Protein AF-A0AAV8YW00-F1 (afdb_monomer)

Organism: NCBI:txid1586634

Mean predicted aligned error: 6.06 Å

Structure (mmCIF, N/CA/C/O backbone):
data_AF-A0AAV8YW00-F1
#
_entry.id   AF-A0AAV8YW00-F1
#
loop_
_atom_site.group_PDB
_atom_site.id
_atom_site.type_symbol
_atom_site.label_atom_id
_atom_site.label_alt_id
_atom_site.label_comp_id
_atom_site.label_asym_id
_atom_site.label_entity_id
_atom_site.label_seq_id
_atom_site.pdbx_PDB_ins_code
_atom_site.Cartn_x
_atom_site.Cartn_y
_atom_site.Cartn_z
_atom_site.occupancy
_atom_site.B_iso_or_equiv
_atom_site.auth_seq_id
_atom_site.auth_comp_id
_atom_site.auth_asym_id
_atom_site.auth_atom_id
_atom_site.pdbx_PDB_model_num
ATOM 1 N N . MET A 1 1 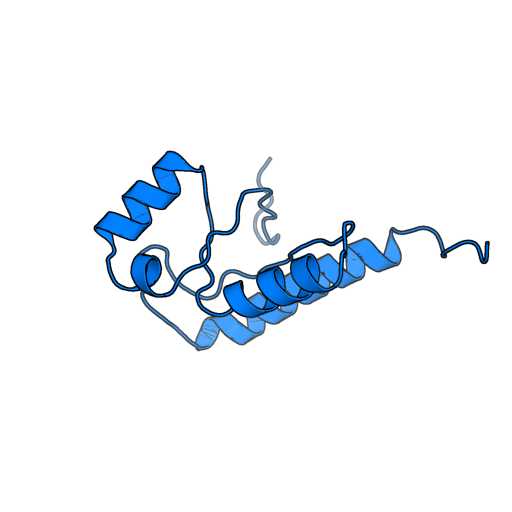? -14.873 -11.805 -12.499 1.00 43.25 1 MET A N 1
ATOM 2 C CA . MET A 1 1 ? -14.620 -11.419 -13.904 1.00 43.25 1 MET A CA 1
ATOM 3 C C . MET A 1 1 ? -13.828 -10.124 -13.902 1.00 43.25 1 MET A C 1
ATOM 5 O O . MET A 1 1 ? -14.043 -9.314 -13.011 1.00 43.25 1 MET A O 1
ATOM 9 N N . LEU A 1 2 ? -12.873 -9.963 -14.817 1.00 52.16 2 LEU A N 1
ATOM 10 C CA . LEU A 1 2 ? -12.095 -8.730 -14.940 1.00 52.16 2 LEU A CA 1
ATOM 11 C C . LEU A 1 2 ? -12.912 -7.736 -15.764 1.00 52.16 2 LEU A C 1
ATOM 13 O O . LEU A 1 2 ? -13.253 -8.047 -16.899 1.00 52.16 2 LEU A O 1
ATOM 17 N N . GLN A 1 3 ? -13.257 -6.588 -15.187 1.00 60.59 3 GLN A N 1
ATOM 18 C CA . GLN A 1 3 ? -13.924 -5.513 -15.915 1.00 60.59 3 GLN A CA 1
ATOM 19 C C . GLN A 1 3 ? -12.852 -4.581 -16.480 1.00 60.59 3 GLN A C 1
ATOM 21 O O . GLN A 1 3 ? -12.068 -4.000 -15.726 1.00 60.59 3 GLN A O 1
ATOM 26 N N . GLU A 1 4 ? -12.775 -4.490 -17.806 1.00 72.31 4 GLU A N 1
ATOM 27 C CA . GLU A 1 4 ? -11.866 -3.563 -18.479 1.00 72.31 4 GLU A CA 1
ATOM 28 C C . GLU 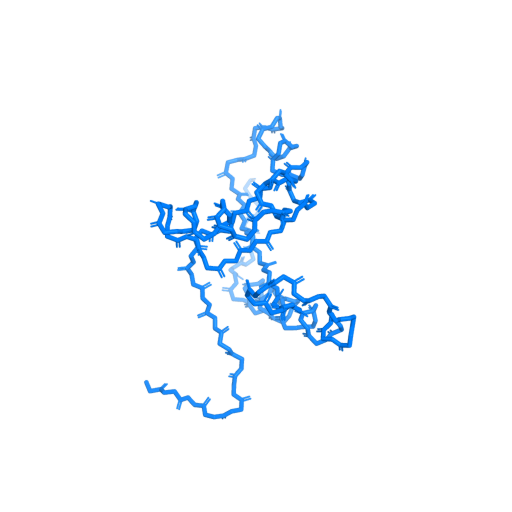A 1 4 ? -12.179 -2.116 -18.073 1.00 72.31 4 GLU A C 1
ATOM 30 O O . GLU A 1 4 ? -13.337 -1.734 -17.909 1.00 72.31 4 GLU A O 1
ATOM 35 N N . GLY A 1 5 ? -11.130 -1.315 -17.869 1.00 72.94 5 GLY A N 1
ATOM 36 C CA . GLY A 1 5 ? -11.249 0.096 -17.487 1.00 72.94 5 GLY A CA 1
ATOM 37 C C . GLY A 1 5 ? -11.465 0.369 -15.993 1.00 72.94 5 GLY A C 1
ATOM 38 O O . GLY A 1 5 ? -11.419 1.530 -15.591 1.00 72.94 5 GLY A O 1
ATOM 39 N N . CYS A 1 6 ? -11.643 -0.653 -15.148 1.00 78.88 6 CYS A N 1
ATOM 40 C CA . CYS A 1 6 ? -11.770 -0.466 -13.700 1.00 78.88 6 CYS A CA 1
ATOM 41 C C . CYS A 1 6 ? -10.423 -0.652 -12.969 1.00 78.88 6 CYS A C 1
ATOM 43 O O . CYS A 1 6 ? -9.704 -1.619 -13.246 1.00 78.88 6 CYS A O 1
ATOM 45 N N . PRO A 1 7 ? -10.077 0.217 -11.994 1.00 82.38 7 PRO A N 1
ATOM 46 C CA . PRO A 1 7 ? -8.917 0.012 -11.133 1.00 82.38 7 PRO A CA 1
ATOM 47 C C . PRO A 1 7 ? -9.002 -1.323 -10.386 1.00 82.38 7 PRO A C 1
ATOM 49 O O . PRO A 1 7 ? -10.049 -1.692 -9.854 1.00 82.38 7 PRO A O 1
ATOM 52 N N . ARG A 1 8 ? -7.881 -2.044 -10.321 1.00 89.38 8 ARG A N 1
ATOM 53 C CA . ARG A 1 8 ? -7.790 -3.318 -9.606 1.00 89.38 8 ARG A CA 1
ATOM 54 C C . ARG A 1 8 ? -7.346 -3.092 -8.166 1.00 89.38 8 ARG A C 1
ATOM 56 O O . ARG A 1 8 ? -6.337 -2.435 -7.925 1.00 89.38 8 ARG A O 1
ATOM 63 N N . ILE A 1 9 ? -8.063 -3.705 -7.230 1.00 91.88 9 ILE A N 1
ATOM 64 C CA . ILE A 1 9 ? -7.687 -3.734 -5.816 1.00 91.88 9 ILE A CA 1
ATOM 65 C C . ILE A 1 9 ? -6.964 -5.050 -5.532 1.00 91.88 9 ILE A C 1
ATOM 67 O O . ILE A 1 9 ? -7.449 -6.126 -5.886 1.00 91.88 9 ILE A O 1
ATOM 71 N N . HIS A 1 10 ? -5.802 -4.953 -4.895 1.00 92.62 10 HIS A N 1
ATOM 72 C CA . HIS A 1 10 ? -5.034 -6.093 -4.409 1.00 92.62 10 HIS A CA 1
ATOM 73 C C . HIS A 1 10 ? -4.990 -6.050 -2.885 1.00 92.62 10 HIS A C 1
ATOM 75 O O . HIS A 1 10 ? -4.662 -5.017 -2.307 1.00 92.62 10 HIS A O 1
ATOM 81 N N . LEU A 1 11 ? -5.301 -7.178 -2.249 1.00 93.62 11 LEU A N 1
ATOM 82 C CA . LEU A 1 11 ? -5.157 -7.368 -0.809 1.00 93.62 11 LEU A CA 1
ATOM 83 C C . LEU A 1 11 ? -3.961 -8.285 -0.582 1.00 93.62 11 LEU A C 1
ATOM 85 O O . LEU A 1 11 ? -4.041 -9.495 -0.782 1.00 93.62 11 LEU A O 1
ATOM 89 N N . SER A 1 12 ? -2.828 -7.686 -0.249 1.00 91.81 12 SER A N 1
ATOM 90 C CA . SER A 1 12 ? -1.560 -8.391 -0.096 1.00 91.81 12 SER A CA 1
ATOM 91 C C . SER A 1 12 ? -0.620 -7.600 0.805 1.00 91.81 12 SER A C 1
ATOM 93 O O . SER A 1 12 ? -0.753 -6.375 0.871 1.00 91.81 12 SER A O 1
ATOM 95 N N . PRO A 1 13 ? 0.381 -8.252 1.416 1.00 91.19 13 PRO A N 1
ATOM 96 C CA . PRO A 1 13 ? 1.447 -7.556 2.121 1.00 91.19 13 PRO A CA 1
ATOM 97 C C . PRO A 1 13 ? 2.129 -6.497 1.243 1.00 91.19 13 PRO A C 1
ATOM 99 O O . PRO A 1 13 ? 2.410 -6.727 0.060 1.00 91.19 13 PRO A O 1
ATOM 102 N N . ILE A 1 14 ? 2.404 -5.342 1.848 1.00 90.06 14 ILE A N 1
ATOM 103 C CA . ILE A 1 14 ? 3.234 -4.281 1.275 1.00 90.06 14 ILE A CA 1
ATOM 104 C C . ILE A 1 14 ? 4.574 -4.350 1.997 1.00 90.06 14 ILE A C 1
ATOM 106 O O . ILE A 1 14 ? 4.643 -4.160 3.210 1.00 90.06 14 ILE A O 1
ATOM 110 N N . ALA A 1 15 ? 5.631 -4.658 1.259 1.00 88.38 15 ALA A N 1
ATOM 111 C CA . ALA A 1 15 ? 6.975 -4.721 1.802 1.00 88.38 15 ALA A CA 1
ATOM 112 C C . ALA A 1 15 ? 7.587 -3.317 1.911 1.00 88.38 15 ALA A C 1
ATOM 114 O O . ALA A 1 15 ? 7.358 -2.460 1.057 1.00 88.38 15 ALA A O 1
ATOM 115 N N . SER A 1 16 ? 8.418 -3.102 2.929 1.00 83.75 16 SER A N 1
ATOM 116 C CA . SER A 1 16 ? 9.190 -1.870 3.110 1.00 83.75 16 SER A CA 1
ATOM 117 C C . SER A 1 16 ? 10.635 -2.186 3.492 1.00 83.75 16 SER A C 1
ATOM 119 O O . SER A 1 16 ? 10.918 -3.257 4.029 1.00 83.75 16 SER A O 1
ATOM 121 N N . GLY A 1 17 ? 11.555 -1.275 3.171 1.00 77.69 17 GLY A N 1
ATOM 122 C CA . GLY A 1 17 ? 12.974 -1.385 3.517 1.00 77.69 17 GLY A CA 1
ATOM 123 C C . GLY A 1 17 ? 13.919 -0.930 2.403 1.00 77.69 17 GLY A C 1
ATOM 124 O O . GLY A 1 17 ? 13.930 -1.469 1.292 1.00 77.69 17 GLY A O 1
ATOM 125 N N . ARG A 1 18 ? 14.787 0.043 2.710 1.00 70.69 18 ARG A N 1
ATOM 126 C CA . ARG A 1 18 ? 15.713 0.650 1.731 1.00 70.69 18 ARG A CA 1
ATOM 127 C C . ARG A 1 18 ? 16.707 -0.330 1.105 1.00 70.69 18 ARG A C 1
ATOM 129 O O . ARG A 1 18 ? 17.069 -0.150 -0.055 1.00 70.69 18 ARG A O 1
ATOM 136 N N . GLN A 1 19 ? 17.160 -1.337 1.855 1.00 69.75 19 GLN A N 1
ATOM 137 C CA . GLN A 1 19 ? 18.124 -2.328 1.360 1.00 69.75 19 GLN A CA 1
ATOM 138 C C . GLN A 1 19 ? 17.493 -3.267 0.322 1.00 69.75 19 GLN A C 1
ATOM 140 O O . GLN A 1 19 ? 18.109 -3.553 -0.698 1.00 69.75 19 GLN A O 1
ATOM 145 N N . VAL A 1 20 ? 16.236 -3.665 0.538 1.00 66.62 20 VAL A N 1
ATOM 146 C CA . VAL A 1 20 ? 15.498 -4.587 -0.339 1.00 66.62 20 VAL A CA 1
ATOM 147 C C . VAL A 1 20 ? 15.106 -3.918 -1.657 1.00 66.62 20 VAL A C 1
ATOM 149 O O . VAL A 1 20 ? 15.079 -4.564 -2.693 1.00 66.62 20 VAL A O 1
ATOM 152 N N . VAL A 1 21 ? 14.849 -2.607 -1.661 1.00 67.06 21 VAL A N 1
ATOM 153 C CA . VAL A 1 21 ? 14.449 -1.890 -2.884 1.00 67.06 21 VAL A CA 1
ATOM 154 C C . VAL A 1 21 ? 15.605 -1.690 -3.874 1.00 67.06 21 VAL A C 1
ATOM 156 O O . VAL A 1 21 ? 15.344 -1.549 -5.067 1.00 67.06 21 VAL A O 1
ATOM 159 N N . ARG A 1 22 ? 16.864 -1.703 -3.416 1.00 72.12 22 ARG A N 1
ATOM 160 C CA . ARG A 1 22 ? 18.050 -1.427 -4.254 1.00 72.12 22 ARG A CA 1
ATOM 161 C C . ARG A 1 22 ? 18.639 -2.650 -4.962 1.00 72.12 22 ARG A C 1
ATOM 163 O O . ARG A 1 22 ? 19.445 -2.467 -5.866 1.00 72.12 22 ARG A O 1
ATOM 170 N N . ASP A 1 23 ? 18.255 -3.857 -4.561 1.00 80.81 23 ASP A N 1
ATOM 171 C CA . ASP A 1 23 ? 18.706 -5.111 -5.167 1.00 80.81 23 ASP A CA 1
ATOM 172 C C . ASP A 1 23 ? 17.485 -5.885 -5.675 1.00 80.81 23 ASP A C 1
ATOM 174 O O . ASP A 1 23 ? 16.663 -6.360 -4.892 1.00 80.81 23 ASP A O 1
ATOM 178 N N . ASP A 1 24 ? 17.356 -6.005 -6.997 1.00 80.88 24 ASP A N 1
ATOM 179 C CA . ASP A 1 24 ? 16.212 -6.658 -7.637 1.00 80.88 24 ASP A CA 1
ATOM 180 C C . ASP A 1 24 ? 16.068 -8.131 -7.245 1.00 80.88 24 ASP A C 1
ATOM 182 O O . ASP A 1 24 ? 14.946 -8.621 -7.095 1.00 80.88 24 ASP A O 1
ATOM 186 N N . ARG A 1 25 ? 17.184 -8.8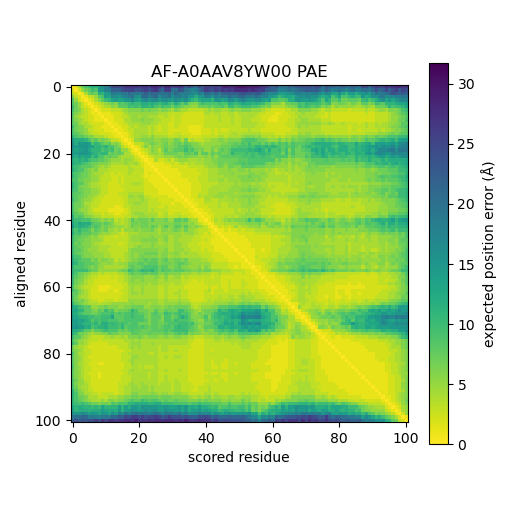45 -7.050 1.00 86.06 25 ARG A N 1
ATOM 187 C CA . ARG A 1 25 ? 17.162 -10.259 -6.665 1.00 86.06 25 ARG A CA 1
ATOM 188 C C . ARG A 1 25 ? 16.698 -10.394 -5.224 1.00 86.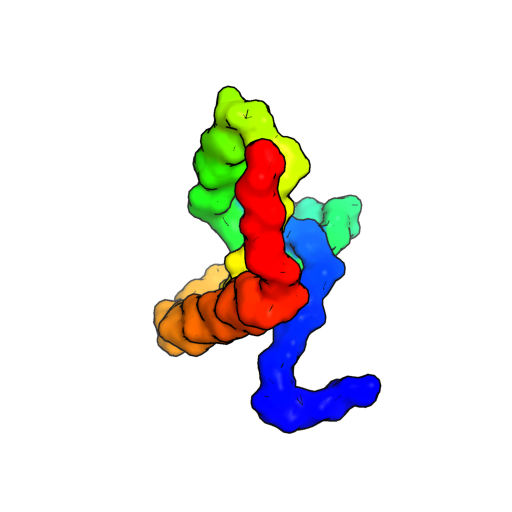06 25 ARG A C 1
ATOM 190 O O . ARG A 1 25 ? 15.821 -11.211 -4.950 1.00 86.06 25 ARG A O 1
ATOM 197 N N . LEU A 1 26 ? 17.238 -9.571 -4.327 1.00 85.31 26 LEU A N 1
ATOM 198 C CA . LEU A 1 26 ? 16.816 -9.532 -2.927 1.00 85.31 26 LEU A CA 1
ATOM 199 C C . LEU A 1 26 ? 15.338 -9.143 -2.811 1.00 85.31 26 LEU A C 1
ATOM 201 O O . LEU A 1 26 ? 14.593 -9.775 -2.063 1.00 85.31 26 LEU A O 1
ATOM 205 N N . ARG A 1 27 ? 14.889 -8.159 -3.602 1.00 84.69 27 ARG A N 1
ATOM 206 C CA . ARG A 1 27 ? 13.481 -7.761 -3.701 1.00 84.69 27 ARG A CA 1
ATOM 207 C C . ARG A 1 27 ? 12.605 -8.937 -4.094 1.00 84.69 27 ARG A C 1
ATOM 209 O O . ARG A 1 27 ? 11.655 -9.251 -3.391 1.00 84.69 27 ARG A O 1
ATOM 216 N N . GLN A 1 28 ? 12.931 -9.621 -5.185 1.00 85.62 28 GLN A N 1
ATOM 217 C CA . GLN A 1 28 ? 12.137 -10.751 -5.663 1.00 85.62 28 GLN A CA 1
ATOM 218 C C . GLN A 1 28 ? 12.121 -11.924 -4.677 1.00 85.62 28 GLN A C 1
ATOM 220 O O . GLN A 1 28 ? 11.063 -12.513 -4.462 1.00 85.62 28 GLN A O 1
ATOM 225 N N . GLN A 1 29 ? 13.258 -12.243 -4.055 1.00 89.06 29 GLN A N 1
ATOM 226 C CA . GLN A 1 29 ? 13.347 -13.291 -3.036 1.00 89.06 29 GLN A CA 1
ATOM 227 C C . GLN A 1 29 ? 12.482 -12.960 -1.819 1.00 89.06 29 GLN A C 1
ATOM 229 O O . GLN A 1 29 ? 11.692 -13.796 -1.385 1.00 89.06 29 GLN A O 1
ATOM 234 N N . PHE A 1 30 ? 12.571 -11.726 -1.317 1.00 87.06 30 PHE A N 1
ATOM 235 C CA . PHE A 1 30 ? 11.750 -11.271 -0.201 1.00 87.06 30 PHE A CA 1
ATOM 236 C C . PHE A 1 30 ? 10.259 -11.307 -0.558 1.00 87.06 30 PHE A C 1
ATOM 238 O O . PHE A 1 30 ? 9.464 -11.861 0.197 1.00 87.06 30 PHE A O 1
ATOM 245 N N . ALA A 1 31 ? 9.879 -10.806 -1.740 1.00 88.12 31 ALA A N 1
ATOM 246 C CA . ALA A 1 31 ? 8.496 -10.837 -2.225 1.00 88.12 31 ALA A CA 1
ATOM 247 C C . ALA A 1 31 ? 7.945 -12.258 -2.264 1.00 88.12 31 ALA A C 1
ATOM 249 O O . ALA A 1 31 ? 6.826 -12.488 -1.817 1.00 88.12 31 ALA A O 1
ATOM 250 N N . ALA A 1 32 ? 8.728 -13.203 -2.789 1.00 89.81 32 ALA A N 1
ATOM 251 C CA . ALA A 1 32 ? 8.334 -14.601 -2.871 1.00 89.81 32 ALA A CA 1
ATOM 252 C C . ALA A 1 32 ? 8.176 -15.231 -1.481 1.00 89.81 32 ALA A C 1
ATOM 254 O O . ALA A 1 32 ? 7.234 -15.987 -1.262 1.00 89.81 32 ALA A O 1
ATOM 255 N N . GLN A 1 33 ? 9.059 -14.892 -0.539 1.00 91.12 33 GLN A N 1
ATOM 256 C CA . GLN A 1 33 ? 9.026 -15.426 0.820 1.00 91.12 33 GLN A CA 1
ATOM 257 C C . GLN A 1 33 ? 7.801 -14.951 1.612 1.00 91.12 33 GLN A C 1
ATOM 259 O O . GLN A 1 33 ? 7.195 -15.751 2.320 1.00 91.12 33 GLN A O 1
ATOM 264 N N . ILE A 1 34 ? 7.440 -13.667 1.510 1.00 89.69 34 ILE A N 1
ATOM 265 C CA . ILE A 1 34 ? 6.342 -13.083 2.302 1.00 89.69 34 ILE A CA 1
ATOM 266 C C . ILE A 1 34 ? 5.046 -12.870 1.506 1.00 89.69 34 ILE A C 1
ATOM 268 O O . ILE A 1 34 ? 4.073 -12.348 2.043 1.00 89.69 34 ILE A O 1
ATOM 272 N N . GLY A 1 35 ? 5.025 -13.235 0.222 1.00 91.00 35 GLY A N 1
ATOM 273 C CA . GLY A 1 35 ? 3.881 -13.024 -0.667 1.00 91.00 35 GLY A CA 1
ATOM 274 C C . GLY A 1 35 ? 3.572 -11.549 -0.955 1.00 91.00 35 GLY A C 1
ATOM 275 O O . GLY A 1 35 ? 2.420 -11.210 -1.226 1.00 91.00 35 GLY A O 1
ATOM 276 N N . ALA A 1 36 ? 4.563 -10.655 -0.874 1.00 89.94 36 ALA A N 1
ATOM 277 C CA . ALA A 1 36 ? 4.347 -9.229 -1.115 1.00 89.94 36 ALA A CA 1
ATOM 278 C C . ALA A 1 36 ? 4.145 -8.932 -2.605 1.00 89.94 36 ALA A C 1
ATOM 280 O O . ALA A 1 36 ? 4.912 -9.387 -3.457 1.00 89.94 36 ALA A O 1
ATOM 281 N N . LEU A 1 37 ? 3.134 -8.115 -2.916 1.00 89.06 37 LEU A N 1
ATOM 282 C CA . LEU A 1 37 ? 2.867 -7.660 -4.288 1.00 89.06 37 LEU A CA 1
ATOM 283 C C . LEU A 1 37 ? 3.312 -6.217 -4.540 1.00 89.06 37 LEU A C 1
ATOM 285 O O . LEU A 1 37 ? 3.382 -5.800 -5.694 1.00 89.06 37 LEU A O 1
ATOM 289 N N . ALA A 1 38 ? 3.616 -5.464 -3.483 1.00 89.19 38 ALA A N 1
ATOM 290 C CA . ALA A 1 38 ? 4.013 -4.066 -3.569 1.00 89.19 38 ALA A CA 1
ATOM 291 C C . ALA A 1 38 ? 5.180 -3.758 -2.627 1.00 89.19 38 ALA A C 1
ATOM 293 O O . ALA A 1 38 ? 5.360 -4.419 -1.602 1.00 89.19 38 ALA A O 1
ATOM 294 N N . TYR A 1 39 ? 5.944 -2.729 -2.991 1.00 86.62 39 TYR A N 1
ATOM 295 C CA . TYR A 1 39 ? 7.080 -2.217 -2.233 1.00 86.62 39 TYR A CA 1
ATOM 296 C C . TYR A 1 39 ? 6.950 -0.713 -2.036 1.00 86.62 39 TYR A C 1
ATOM 298 O O . TYR A 1 39 ? 6.631 -0.001 -2.985 1.00 86.62 39 TYR A O 1
ATOM 306 N N . ASP A 1 40 ? 7.273 -0.236 -0.839 1.00 86.19 40 ASP A N 1
ATOM 307 C CA . ASP A 1 40 ? 7.421 1.187 -0.547 1.00 86.19 40 ASP A CA 1
ATOM 308 C C . ASP A 1 40 ? 8.637 1.406 0.358 1.00 86.19 40 ASP A C 1
ATOM 310 O O . ASP A 1 40 ? 8.715 0.840 1.440 1.00 86.19 40 ASP A O 1
ATOM 314 N N . CYS A 1 41 ? 9.618 2.192 -0.087 1.00 77.00 41 CYS A N 1
ATOM 315 C CA . CYS A 1 41 ? 10.869 2.393 0.651 1.00 77.00 41 CYS A CA 1
ATOM 316 C C . CYS A 1 41 ? 10.830 3.494 1.717 1.00 77.00 41 CYS A C 1
ATOM 318 O O . CYS A 1 41 ? 11.836 3.673 2.400 1.00 77.00 41 CYS A O 1
ATOM 320 N N . GLU A 1 42 ? 9.747 4.263 1.811 1.00 77.75 42 GLU A N 1
ATOM 321 C CA . GLU A 1 42 ? 9.632 5.416 2.717 1.00 77.75 42 GLU A CA 1
ATOM 322 C C . GLU A 1 42 ? 8.597 5.179 3.824 1.00 77.75 42 GLU A C 1
ATOM 324 O O . GLU A 1 42 ? 8.465 5.973 4.756 1.00 77.75 42 GLU A O 1
ATOM 329 N N . PHE A 1 43 ? 7.859 4.071 3.738 1.00 81.62 43 PHE A N 1
ATOM 330 C CA . PHE A 1 43 ? 6.785 3.749 4.666 1.00 81.62 43 PHE A CA 1
ATOM 331 C C . PHE A 1 43 ? 7.235 3.070 5.962 1.00 81.62 43 PHE A C 1
ATOM 333 O O . PHE A 1 43 ? 6.437 2.964 6.889 1.00 81.62 43 PHE A O 1
ATOM 340 N N . ASP A 1 44 ? 8.488 2.616 6.037 1.00 84.88 44 ASP A N 1
ATOM 341 C CA . ASP A 1 44 ? 9.079 2.035 7.251 1.00 84.88 44 ASP A CA 1
ATOM 342 C C . ASP A 1 44 ? 8.889 2.954 8.465 1.00 84.88 44 ASP A C 1
ATOM 344 O O . ASP A 1 44 ? 8.292 2.546 9.458 1.00 84.88 44 ASP A O 1
ATOM 348 N N . SER A 1 45 ? 9.265 4.225 8.329 1.00 86.31 45 SER A N 1
ATOM 349 C CA . SER A 1 45 ? 9.129 5.239 9.381 1.00 86.31 45 SER A CA 1
ATOM 350 C C . SER A 1 45 ? 7.682 5.476 9.843 1.00 86.31 45 SER A C 1
ATOM 352 O O . SER A 1 45 ? 7.430 5.743 11.019 1.00 86.31 45 SER A O 1
ATOM 354 N N . VAL A 1 46 ? 6.705 5.353 8.936 1.00 88.94 46 VAL A N 1
ATOM 355 C CA . VAL A 1 46 ? 5.280 5.511 9.269 1.00 88.94 46 VAL A CA 1
ATOM 356 C C . VAL A 1 46 ? 4.798 4.325 10.096 1.00 88.94 46 VAL A C 1
ATOM 358 O O . VAL A 1 46 ? 4.127 4.523 11.107 1.00 88.94 46 VAL A O 1
ATOM 361 N N . ILE A 1 47 ? 5.165 3.104 9.698 1.00 88.88 47 ILE A N 1
ATOM 362 C CA . ILE A 1 47 ? 4.825 1.891 10.447 1.00 88.88 47 ILE A CA 1
ATOM 363 C C . ILE A 1 47 ? 5.489 1.902 11.825 1.00 88.88 47 ILE A C 1
ATOM 365 O O . ILE A 1 47 ? 4.811 1.650 12.817 1.00 88.88 47 ILE A O 1
ATOM 369 N N . GLU A 1 48 ? 6.770 2.263 11.910 1.00 89.88 48 GLU A N 1
ATOM 370 C CA . GLU A 1 48 ? 7.478 2.409 13.188 1.00 89.88 48 GLU A CA 1
ATOM 371 C C . GLU A 1 48 ? 6.770 3.400 14.121 1.00 89.88 48 GLU A C 1
ATOM 373 O O . GLU A 1 48 ? 6.590 3.110 15.301 1.00 89.88 48 GLU A O 1
ATOM 378 N N . SER A 1 49 ? 6.298 4.534 13.593 1.00 92.19 49 SER A N 1
ATOM 379 C CA . SER A 1 49 ? 5.540 5.520 14.370 1.00 92.19 49 SER A CA 1
ATOM 380 C C . SER A 1 49 ? 4.179 4.990 14.838 1.00 92.19 49 SER A C 1
ATOM 382 O O . SER A 1 49 ? 3.824 5.157 16.004 1.00 92.19 49 SER A O 1
ATOM 384 N N . ILE A 1 50 ? 3.416 4.321 13.967 1.00 92.62 50 ILE A N 1
ATOM 385 C CA . ILE A 1 50 ? 2.117 3.716 14.313 1.00 92.62 50 ILE A CA 1
ATOM 386 C C . ILE A 1 50 ? 2.290 2.700 15.449 1.00 92.62 50 ILE A C 1
ATOM 388 O O . ILE A 1 50 ? 1.583 2.774 16.456 1.00 92.62 50 ILE A O 1
ATOM 392 N N . LEU A 1 51 ? 3.268 1.801 15.314 1.00 90.38 51 LEU A N 1
ATOM 393 C CA . LEU A 1 51 ? 3.567 0.782 16.318 1.00 90.38 51 LEU A CA 1
ATOM 394 C C . LEU A 1 51 ? 4.089 1.407 17.618 1.00 90.38 51 LEU A C 1
ATOM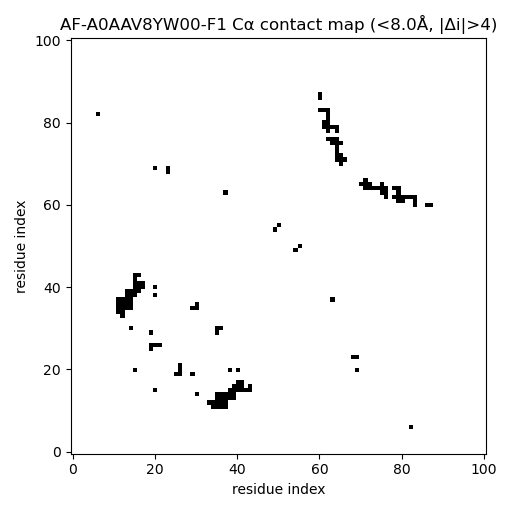 396 O O . LEU A 1 51 ? 3.639 1.038 18.699 1.00 90.38 51 LEU A O 1
ATOM 400 N N . GLY A 1 52 ? 4.984 2.394 17.526 1.00 94.44 52 GLY A N 1
ATOM 401 C CA . GLY A 1 52 ? 5.537 3.102 18.683 1.00 94.44 52 GLY A CA 1
ATOM 402 C C . GLY A 1 52 ? 4.500 3.906 19.475 1.00 94.44 52 GLY A C 1
ATOM 403 O O . GLY A 1 52 ? 4.670 4.107 20.673 1.00 94.44 52 GLY A O 1
ATOM 404 N N . ASN A 1 53 ? 3.405 4.325 18.834 1.00 95.25 53 ASN A N 1
ATOM 405 C CA . ASN A 1 53 ? 2.269 4.994 19.475 1.00 95.25 53 ASN A CA 1
ATOM 406 C C . ASN A 1 53 ? 1.147 4.021 19.895 1.00 95.25 53 ASN A C 1
ATOM 408 O O . ASN A 1 53 ? 0.031 4.472 20.174 1.00 95.25 53 ASN A O 1
ATOM 412 N N . CYS A 1 54 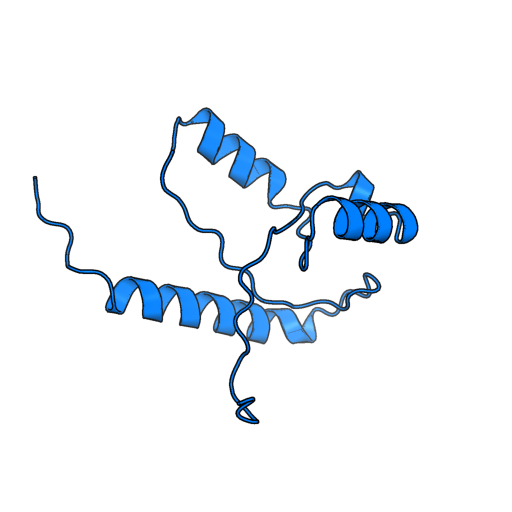? 1.419 2.710 19.915 1.00 93.06 54 CYS A N 1
ATOM 413 C CA . CYS A 1 54 ? 0.469 1.655 20.287 1.00 93.06 54 CYS A CA 1
ATOM 414 C C . CYS A 1 54 ? -0.860 1.753 19.517 1.00 93.06 54 CYS A C 1
ATOM 416 O O . CYS A 1 54 ? -1.947 1.705 20.096 1.00 93.06 54 CYS A O 1
ATOM 418 N N . LYS A 1 55 ? -0.786 1.995 18.202 1.00 92.69 55 LYS A N 1
ATOM 419 C CA . LYS A 1 55 ? -1.962 2.020 17.330 1.00 92.69 55 LYS A CA 1
ATOM 420 C C . LYS A 1 55 ? -2.179 0.643 16.712 1.00 92.69 55 LYS A C 1
ATOM 422 O O . LYS A 1 55 ? -1.487 0.261 15.775 1.00 92.69 55 LYS A O 1
ATOM 427 N N . ASP A 1 56 ? -3.217 -0.039 17.185 1.00 89.38 56 ASP A N 1
ATOM 428 C CA . ASP A 1 56 ? -3.519 -1.421 16.785 1.00 89.38 56 ASP A CA 1
ATOM 429 C C . ASP A 1 56 ? -4.540 -1.519 15.638 1.00 89.38 56 ASP A C 1
ATOM 431 O O . ASP A 1 56 ? -4.847 -2.603 15.150 1.00 89.38 56 ASP A O 1
ATOM 435 N N . SER A 1 57 ? -5.105 -0.390 15.203 1.00 90.31 57 SER A N 1
ATOM 436 C CA . SER A 1 57 ? -6.114 -0.331 14.139 1.00 90.31 57 SER A CA 1
ATOM 437 C C . SER A 1 57 ? -5.720 0.690 13.085 1.00 90.31 57 SER A C 1
ATOM 439 O O . SER A 1 57 ? -5.840 1.898 13.284 1.00 90.31 57 SER A O 1
ATOM 441 N N . PHE A 1 58 ? -5.241 0.190 11.951 1.00 91.62 58 PHE A N 1
ATOM 442 C CA . PHE A 1 58 ? -4.878 0.994 10.794 1.00 91.62 58 PHE A CA 1
ATOM 443 C C . PHE A 1 58 ? -5.020 0.174 9.511 1.00 91.62 58 PHE A C 1
ATOM 445 O O . PHE A 1 58 ? -5.015 -1.055 9.524 1.00 91.62 58 PHE A O 1
ATOM 452 N N . ILE A 1 59 ? -5.129 0.874 8.386 1.00 91.44 59 ILE A N 1
ATOM 453 C CA . ILE A 1 59 ? -5.098 0.282 7.051 1.00 91.44 59 ILE A CA 1
ATOM 454 C C . ILE A 1 59 ? -4.088 1.039 6.195 1.00 91.44 59 ILE A C 1
ATOM 456 O O . ILE A 1 59 ? -3.960 2.260 6.290 1.00 91.44 59 ILE A O 1
ATOM 460 N N . CYS A 1 60 ? -3.371 0.314 5.343 1.00 91.62 60 CYS A N 1
ATOM 461 C CA . CYS A 1 60 ? -2.424 0.891 4.399 1.00 91.62 60 CYS A CA 1
ATOM 462 C C . CYS A 1 60 ? -2.985 0.765 2.983 1.00 91.62 60 CYS A C 1
ATOM 464 O O . CYS A 1 60 ? -3.218 -0.340 2.501 1.00 91.62 60 CYS A O 1
ATOM 466 N N . ILE A 1 61 ? -3.183 1.898 2.311 1.00 94.31 61 ILE A N 1
ATOM 467 C CA . ILE A 1 61 ? -3.694 1.952 0.938 1.00 94.31 61 ILE A CA 1
ATOM 468 C C . ILE A 1 61 ? -2.607 2.560 0.061 1.00 94.31 61 ILE A C 1
ATOM 470 O O . ILE A 1 61 ? -2.134 3.664 0.332 1.00 94.31 61 ILE A O 1
ATOM 474 N N . ARG A 1 62 ? -2.202 1.843 -0.990 1.00 92.94 62 ARG A N 1
ATOM 475 C CA . ARG A 1 62 ? -1.156 2.282 -1.919 1.00 92.94 62 ARG A CA 1
ATOM 476 C C . ARG A 1 62 ? -1.612 2.164 -3.364 1.00 92.94 62 ARG A C 1
ATOM 478 O O . ARG A 1 62 ? -2.172 1.149 -3.765 1.00 92.94 62 ARG A O 1
ATOM 485 N N . GLY A 1 63 ? -1.342 3.214 -4.135 1.00 93.19 63 GLY A N 1
ATOM 486 C CA . GLY A 1 63 ? -1.420 3.185 -5.590 1.00 93.19 63 GLY A CA 1
ATOM 487 C C . GLY A 1 63 ? -0.081 2.750 -6.175 1.00 93.19 63 GLY A C 1
ATOM 488 O O . GLY A 1 63 ? 0.970 3.091 -5.637 1.00 93.19 63 GLY A O 1
ATOM 489 N N . ILE A 1 64 ? -0.117 2.008 -7.279 1.00 91.31 64 ILE A N 1
ATOM 490 C CA . ILE A 1 64 ? 1.088 1.540 -7.968 1.00 91.31 64 ILE A CA 1
ATOM 491 C C . ILE A 1 64 ? 1.516 2.592 -8.991 1.00 91.31 64 ILE A C 1
ATOM 493 O O . ILE A 1 64 ? 0.790 2.848 -9.949 1.00 91.31 64 ILE A O 1
ATOM 497 N N . SER A 1 65 ? 2.680 3.204 -8.776 1.00 90.88 65 SER A N 1
ATOM 498 C CA . SER A 1 65 ? 3.247 4.237 -9.655 1.00 90.88 65 SER A CA 1
ATOM 499 C C . SER A 1 65 ? 4.461 3.784 -10.456 1.00 90.88 65 SER A C 1
ATOM 501 O O . SER A 1 65 ? 4.885 4.491 -11.362 1.00 90.88 65 SER A O 1
ATOM 503 N N . ASP A 1 66 ? 5.027 2.626 -10.128 1.00 86.25 66 ASP A N 1
ATOM 504 C CA . ASP A 1 66 ? 6.292 2.162 -10.685 1.00 86.25 66 ASP A CA 1
ATOM 505 C C . ASP A 1 66 ? 6.188 0.700 -11.115 1.00 86.25 66 ASP A C 1
ATOM 507 O O . ASP A 1 66 ? 5.318 -0.055 -10.668 1.00 86.25 66 ASP A O 1
ATOM 511 N N . TYR A 1 67 ? 7.085 0.300 -12.010 1.00 79.31 67 TYR A N 1
ATOM 512 C CA . TYR A 1 67 ? 7.131 -1.068 -12.503 1.00 79.31 67 TYR A CA 1
ATOM 513 C C . TYR A 1 67 ? 7.783 -2.009 -11.483 1.00 79.31 67 TYR A C 1
ATOM 515 O O . TYR A 1 67 ? 8.614 -1.618 -10.662 1.00 79.31 67 TYR A O 1
ATOM 523 N N . LYS A 1 68 ? 7.438 -3.299 -11.573 1.00 70.38 68 LYS A N 1
ATOM 524 C CA . LYS A 1 68 ? 7.970 -4.369 -10.707 1.00 70.38 68 LYS A CA 1
ATOM 525 C C . LYS A 1 68 ? 9.501 -4.509 -10.788 1.00 70.38 68 LYS A C 1
ATOM 527 O O . LYS A 1 68 ? 10.140 -4.973 -9.838 1.00 70.38 68 LYS A O 1
ATOM 532 N N . ASP A 1 69 ? 10.087 -4.108 -11.911 1.00 70.12 69 ASP A N 1
ATOM 533 C CA . ASP A 1 69 ? 11.534 -4.086 -12.143 1.00 70.12 69 ASP A CA 1
ATOM 534 C C . ASP A 1 69 ? 12.247 -2.918 -11.435 1.00 70.12 69 ASP A C 1
ATOM 536 O O . ASP A 1 69 ? 13.468 -2.864 -11.437 1.00 70.12 69 ASP A O 1
ATOM 540 N N . GLY A 1 70 ? 11.513 -2.029 -10.757 1.00 66.31 70 GLY A N 1
ATOM 541 C CA . GLY A 1 70 ? 12.085 -0.892 -10.038 1.00 66.31 70 GLY A CA 1
ATOM 542 C C . GLY A 1 70 ? 12.300 0.344 -10.912 1.00 66.31 70 GLY A C 1
ATOM 543 O O . GLY A 1 70 ? 12.796 1.355 -10.407 1.00 66.31 70 GLY A O 1
ATOM 544 N N . THR A 1 71 ? 11.895 0.307 -12.187 1.00 73.81 71 THR A N 1
ATOM 545 C CA . TH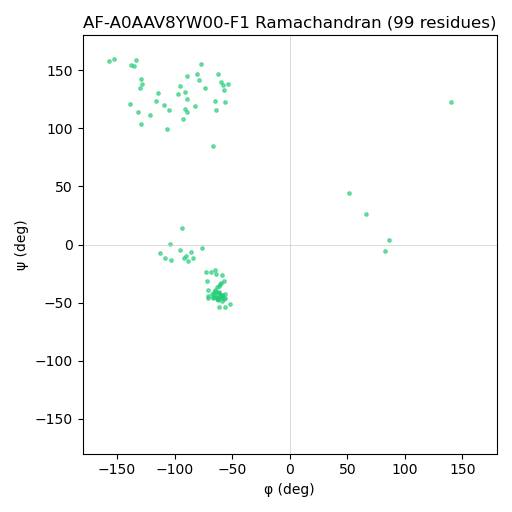R A 1 71 ? 11.896 1.482 -13.060 1.00 73.81 71 THR A CA 1
ATOM 546 C C . THR A 1 71 ? 10.929 2.520 -12.514 1.00 73.81 71 THR A C 1
ATOM 548 O O . THR A 1 71 ? 9.714 2.302 -12.484 1.00 73.81 71 THR A O 1
ATOM 551 N N . ARG A 1 72 ? 11.475 3.672 -12.112 1.00 72.81 72 ARG A N 1
ATOM 552 C CA . ARG A 1 72 ? 10.684 4.760 -11.541 1.00 72.81 72 ARG A CA 1
ATOM 553 C C . ARG A 1 72 ? 10.184 5.707 -12.622 1.00 72.81 72 ARG A C 1
ATOM 555 O O . ARG A 1 72 ? 10.995 6.258 -13.368 1.00 72.81 72 ARG A O 1
ATOM 562 N N . ARG A 1 73 ? 8.871 5.946 -12.687 1.00 74.50 73 ARG A N 1
ATOM 563 C CA . ARG A 1 73 ? 8.272 6.933 -13.604 1.00 74.50 73 ARG A CA 1
ATOM 564 C C . ARG A 1 73 ? 7.293 7.833 -12.865 1.00 74.50 73 ARG A C 1
ATOM 566 O O . ARG A 1 73 ? 6.221 7.419 -12.443 1.00 74.50 73 ARG A O 1
ATOM 573 N N . LYS A 1 74 ? 7.636 9.119 -12.774 1.00 82.38 74 LYS A N 1
ATOM 574 C CA . LYS A 1 74 ? 6.811 10.112 -12.066 1.00 82.38 74 LYS A CA 1
ATOM 575 C C . LYS A 1 74 ? 5.442 10.343 -12.714 1.00 82.38 74 LYS A C 1
ATOM 577 O O . LYS A 1 74 ? 4.521 10.774 -12.034 1.00 82.38 74 LYS A O 1
ATOM 582 N N . GLU A 1 75 ? 5.299 10.027 -13.999 1.00 88.44 75 GLU A N 1
ATOM 583 C CA . GLU A 1 75 ? 4.068 10.215 -14.780 1.00 88.44 75 GLU A CA 1
ATOM 584 C C . GLU A 1 75 ? 2.850 9.498 -14.185 1.00 88.44 75 GLU A C 1
ATOM 586 O O . GLU A 1 75 ? 1.729 9.982 -1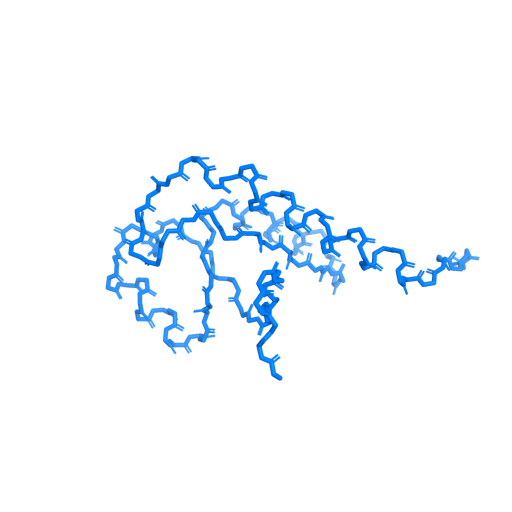4.312 1.00 88.44 75 GLU A O 1
ATOM 591 N N . TRP A 1 76 ? 3.053 8.359 -13.518 1.00 89.38 76 TRP A N 1
ATOM 592 C CA . TRP A 1 76 ? 1.958 7.561 -12.962 1.00 89.38 76 TRP A CA 1
ATOM 593 C C . TRP A 1 76 ? 1.625 7.908 -11.516 1.00 89.38 76 TRP A C 1
ATOM 595 O O . TRP A 1 76 ? 0.574 7.501 -11.024 1.00 89.38 76 TRP A O 1
ATOM 605 N N . GLN A 1 77 ? 2.469 8.690 -10.836 1.00 90.94 77 GLN A N 1
ATOM 606 C CA . GLN A 1 77 ? 2.234 9.085 -9.447 1.00 90.94 77 GLN A CA 1
ATOM 607 C C . GLN A 1 77 ? 0.914 9.851 -9.258 1.00 90.94 77 GLN A C 1
ATOM 609 O O . GLN A 1 77 ? 0.190 9.499 -8.327 1.00 90.94 77 GLN A O 1
ATOM 614 N N . PRO A 1 78 ? 0.524 10.815 -10.123 1.00 94.19 78 PRO A N 1
ATOM 615 C CA . PRO A 1 78 ? -0.765 11.493 -9.985 1.00 94.19 78 PRO A CA 1
ATOM 616 C C . PRO A 1 78 ? -1.957 10.532 -10.063 1.00 94.19 78 PRO A C 1
ATOM 618 O O . PRO A 1 78 ? -2.861 10.597 -9.231 1.00 94.19 78 PRO A O 1
ATOM 621 N N . TYR A 1 79 ? -1.941 9.601 -11.024 1.00 92.56 79 TYR A N 1
ATOM 622 C CA . TYR A 1 79 ? -2.998 8.599 -11.164 1.00 92.56 79 TYR A CA 1
ATOM 623 C C . TYR A 1 79 ? -3.016 7.625 -9.979 1.00 92.56 79 TYR A C 1
ATOM 625 O O . TYR A 1 79 ? -4.071 7.375 -9.401 1.00 92.56 79 TYR A O 1
ATOM 633 N N . ALA A 1 80 ? -1.852 7.110 -9.578 1.00 93.44 80 ALA A N 1
ATOM 634 C CA . ALA A 1 80 ? -1.712 6.200 -8.446 1.00 93.44 80 ALA A CA 1
ATOM 635 C C . ALA A 1 80 ? -2.211 6.836 -7.137 1.00 93.44 80 ALA A C 1
ATOM 637 O O . ALA A 1 80 ? -2.948 6.200 -6.381 1.00 93.44 80 ALA A O 1
ATOM 638 N N . ALA A 1 81 ? -1.866 8.104 -6.897 1.00 94.44 81 ALA A N 1
ATOM 639 C CA . ALA A 1 81 ? -2.339 8.867 -5.747 1.00 94.44 81 ALA A CA 1
ATOM 640 C C . ALA A 1 81 ? -3.864 9.045 -5.776 1.00 94.44 81 ALA A C 1
ATOM 642 O O . ALA A 1 81 ? -4.530 8.780 -4.775 1.00 94.44 81 ALA A O 1
ATOM 643 N N . LEU A 1 82 ? -4.431 9.424 -6.928 1.00 95.56 82 LEU A N 1
ATOM 644 C CA . LEU A 1 82 ? -5.879 9.566 -7.092 1.00 95.56 82 LEU A CA 1
ATOM 645 C C . LEU A 1 82 ? -6.614 8.235 -6.876 1.00 95.56 82 LEU A C 1
ATOM 647 O O . LEU A 1 82 ? -7.653 8.209 -6.216 1.00 95.56 82 LEU A O 1
ATOM 651 N N . ALA A 1 83 ? -6.074 7.129 -7.389 1.00 94.94 83 ALA A N 1
ATOM 652 C CA . ALA A 1 83 ? -6.646 5.799 -7.208 1.00 94.94 83 ALA A CA 1
ATOM 653 C C . ALA A 1 83 ? -6.666 5.393 -5.724 1.00 94.94 83 ALA A C 1
ATOM 655 O O . ALA A 1 83 ? -7.711 4.989 -5.214 1.00 94.94 83 ALA A O 1
ATOM 656 N N . ALA A 1 84 ? -5.552 5.574 -5.007 1.00 95.50 84 ALA A N 1
ATOM 657 C CA . ALA A 1 84 ? -5.471 5.301 -3.572 1.00 95.50 84 ALA A CA 1
ATOM 658 C C . ALA A 1 84 ? -6.445 6.175 -2.761 1.00 95.50 84 ALA A C 1
ATOM 660 O O . ALA A 1 84 ? -7.175 5.668 -1.908 1.00 95.50 84 ALA A O 1
ATOM 661 N N . ALA A 1 85 ? -6.514 7.475 -3.067 1.00 96.75 85 ALA A N 1
ATOM 662 C CA . ALA A 1 85 ? -7.445 8.403 -2.427 1.00 96.75 85 ALA A CA 1
ATOM 663 C C . ALA A 1 85 ? -8.914 8.035 -2.696 1.00 96.75 85 ALA A C 1
ATOM 665 O O . ALA A 1 85 ? -9.755 8.145 -1.806 1.00 96.75 85 ALA A O 1
ATOM 666 N N . SER A 1 86 ? -9.227 7.551 -3.900 1.00 96.06 86 SER A N 1
ATOM 667 C CA . SER A 1 86 ? -10.577 7.105 -4.262 1.00 96.06 86 SER A CA 1
ATOM 668 C C . SER A 1 86 ? -11.002 5.872 -3.461 1.00 96.06 86 SER A C 1
ATOM 670 O O . SER A 1 86 ? -12.131 5.827 -2.975 1.00 96.06 86 SER A O 1
ATOM 672 N N . VAL A 1 87 ? -10.092 4.910 -3.256 1.00 95.62 87 VAL A N 1
ATOM 673 C CA . VAL A 1 87 ? -10.333 3.746 -2.383 1.00 95.62 87 VAL A CA 1
ATOM 674 C C . VAL A 1 87 ? -10.543 4.190 -0.935 1.00 95.62 87 VAL A C 1
ATOM 676 O O . VAL A 1 87 ? -11.511 3.768 -0.309 1.00 95.62 87 VAL A O 1
ATOM 679 N N . MET A 1 88 ? -9.699 5.090 -0.421 1.00 96.75 88 MET A N 1
ATOM 680 C CA . MET A 1 88 ? -9.863 5.653 0.925 1.00 96.75 88 MET A CA 1
ATOM 681 C C . MET A 1 88 ? -11.231 6.330 1.092 1.00 96.75 88 MET A C 1
ATOM 683 O O . MET A 1 88 ? -11.938 6.067 2.061 1.00 96.75 88 MET A O 1
ATOM 687 N N . LYS A 1 89 ? -11.644 7.159 0.124 1.00 96.31 89 LYS A N 1
ATOM 688 C CA . LYS A 1 89 ? -12.959 7.812 0.135 1.00 96.31 89 LYS A CA 1
ATOM 689 C C . LYS A 1 89 ? -14.094 6.788 0.162 1.00 96.31 89 LYS A C 1
ATOM 691 O O . LYS A 1 89 ? -15.024 6.951 0.941 1.00 96.31 89 LYS A O 1
ATOM 696 N N . ALA A 1 90 ? -14.020 5.748 -0.669 1.00 94.94 90 ALA A N 1
ATOM 697 C CA . ALA A 1 90 ? -15.035 4.700 -0.707 1.00 94.94 90 ALA A CA 1
ATOM 698 C C . ALA A 1 90 ? -15.154 3.964 0.638 1.00 94.94 90 ALA A C 1
ATOM 700 O O . ALA A 1 90 ? -16.270 3.718 1.086 1.00 94.94 90 ALA A O 1
ATOM 701 N N . ILE A 1 91 ? -14.026 3.679 1.300 1.00 94.50 91 ILE A N 1
ATOM 702 C CA . ILE A 1 91 ? -14.007 3.086 2.644 1.00 94.50 91 ILE A CA 1
ATOM 703 C C . ILE A 1 91 ? -14.698 4.017 3.639 1.00 94.50 91 ILE A C 1
ATOM 705 O O . ILE A 1 91 ? -15.653 3.600 4.279 1.00 94.50 91 ILE A O 1
ATOM 709 N N . ILE A 1 92 ? -14.283 5.285 3.717 1.00 94.75 92 ILE A N 1
ATOM 710 C CA . ILE A 1 92 ? -14.855 6.257 4.662 1.00 94.75 92 ILE A CA 1
ATOM 711 C C . ILE A 1 92 ? -16.364 6.425 4.443 1.00 94.75 92 ILE A C 1
ATOM 713 O O . ILE A 1 92 ? -17.124 6.424 5.403 1.00 94.75 92 ILE A O 1
ATOM 717 N N . CYS A 1 93 ? -16.814 6.544 3.191 1.00 95.44 93 CYS A N 1
ATOM 718 C CA . CYS A 1 93 ? -18.239 6.671 2.875 1.00 95.44 93 CYS A CA 1
ATOM 719 C C . CYS A 1 93 ? -19.046 5.395 3.161 1.00 95.44 93 CYS A C 1
ATOM 721 O O . CYS A 1 93 ? -20.262 5.484 3.306 1.00 95.44 93 CYS A O 1
ATOM 723 N N . GLY A 1 94 ? -18.398 4.227 3.187 1.00 94.81 94 GLY A N 1
ATOM 724 C CA . GLY A 1 94 ? -19.023 2.948 3.524 1.00 94.81 94 GLY A CA 1
ATOM 725 C C . GLY A 1 94 ? -18.970 2.601 5.013 1.00 94.81 94 GLY A C 1
ATOM 726 O O . GLY A 1 94 ? -19.600 1.629 5.422 1.00 94.81 94 GLY A O 1
ATOM 727 N N . MET A 1 95 ? -18.219 3.356 5.818 1.00 92.81 95 MET A N 1
ATOM 728 C CA . MET A 1 95 ? -18.182 3.188 7.267 1.00 92.81 95 MET A CA 1
ATOM 729 C C . MET A 1 95 ? -19.411 3.836 7.900 1.00 92.81 95 MET A C 1
ATOM 731 O O . MET A 1 95 ? -19.843 4.918 7.499 1.00 92.81 95 MET A O 1
ATOM 735 N N . GLU A 1 96 ? -19.954 3.188 8.926 1.00 90.38 96 GLU A N 1
ATOM 736 C CA . GLU A 1 96 ? -20.939 3.829 9.788 1.00 90.38 96 GLU A CA 1
ATOM 737 C C . GLU A 1 96 ? -20.302 5.033 10.487 1.00 90.38 96 GLU A C 1
ATOM 739 O O . GLU A 1 96 ? -19.103 5.040 10.792 1.00 90.38 96 GLU A O 1
ATOM 744 N N . ALA A 1 97 ? -21.109 6.068 10.727 1.00 84.06 97 ALA A N 1
ATOM 745 C CA . ALA A 1 97 ? -20.647 7.201 11.508 1.00 84.06 97 ALA A CA 1
ATOM 746 C C . ALA A 1 97 ? -20.173 6.685 12.875 1.00 84.06 97 ALA A C 1
ATOM 748 O O . ALA A 1 97 ? -20.890 5.893 13.495 1.00 84.06 97 ALA A O 1
ATOM 749 N N . PRO A 1 98 ? -18.989 7.106 13.351 1.00 82.56 98 PRO A N 1
ATOM 750 C CA . PRO A 1 98 ? -18.514 6.681 14.654 1.00 82.56 98 PRO A CA 1
ATOM 751 C C . PRO A 1 98 ? -19.562 7.062 15.698 1.00 82.56 98 PRO A C 1
ATOM 753 O O . PRO A 1 98 ? -19.953 8.224 15.820 1.00 82.56 98 PRO A O 1
ATOM 756 N N . THR A 1 99 ? -20.051 6.069 16.432 1.00 81.88 99 THR A N 1
ATOM 757 C CA . THR A 1 99 ? -20.868 6.316 17.612 1.00 81.88 99 THR A CA 1
ATOM 758 C C . THR A 1 99 ? -19.987 7.015 18.635 1.00 81.88 99 THR A C 1
ATOM 760 O O . THR A 1 99 ? -18.925 6.497 18.978 1.00 81.88 99 THR A O 1
ATOM 763 N N . ASN A 1 100 ? -20.411 8.192 19.097 1.00 72.06 100 ASN A N 1
ATOM 764 C CA . ASN A 1 100 ? -19.777 8.884 20.216 1.00 72.06 100 ASN A CA 1
ATOM 765 C C . ASN A 1 100 ? -20.014 8.049 21.485 1.00 72.06 100 ASN A C 1
ATOM 767 O O . ASN A 1 100 ? -21.010 8.260 22.177 1.00 72.06 100 ASN A O 1
ATOM 771 N N . VAL A 1 101 ? -19.157 7.058 21.726 1.00 58.25 101 VAL A N 1
ATOM 772 C CA . VAL A 1 101 ? -19.067 6.319 22.994 1.00 58.25 101 VAL A CA 1
ATOM 773 C C . VAL A 1 101 ? -18.006 6.957 23.870 1.00 58.25 101 VAL A C 1
ATOM 775 O O . VAL A 1 101 ? -16.925 7.279 23.327 1.00 58.25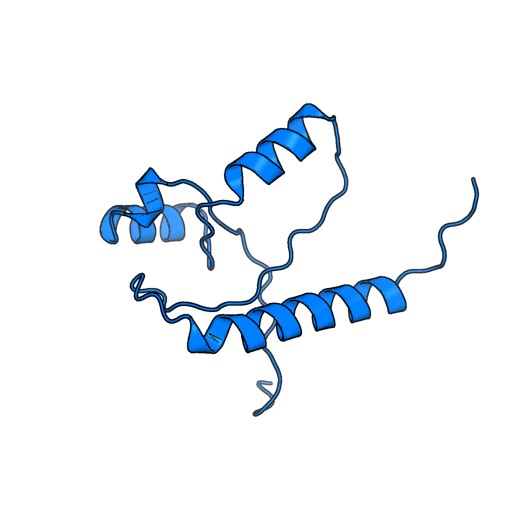 101 VAL A O 1
#

Solvent-accessible surface area (backbone atoms only — not comparable to full-atom values): 6430 Å² total; per-residue (Å²): 134,89,62,86,95,57,90,83,87,80,92,62,49,70,41,61,40,65,75,42,72,75,33,69,67,56,32,52,51,52,26,67,74,70,57,31,82,46,78,40,66,73,51,51,66,55,52,52,49,39,56,74,66,73,54,90,81,84,84,88,79,78,44,76,36,57,49,96,86,66,56,81,45,76,83,36,40,65,57,15,51,50,53,27,52,50,54,52,49,52,50,60,74,70,47,76,80,81,76,93,122

pLDDT: mean 85.5, std 10.32, range [43.25, 96.75]

Secondary structure (DSSP, 8-state):
-PPTTSPPP--S-EEE-HHHHH-HHHHHHHHHHHT--EEESS-HHHHHHHHHTT-----------S-TT----GGGHHHHHHHHHHHHHHHHHHSPPPP--

Sequence (101 aa):
MLQEGCPRIHLSPIASGRQVVRDDRLRQQFAAQIGALAYDCEFDSVIESILGNCKDSFICIRGISDYKDGTRRKEWQPYAALAAASVMKAIICGMEAPTNV

Nearest PDB structures (foldseek):
  2ayi-assembly1_A  TM=2.986E-01  e=7.075E+00  Thermus thermophilus

Radius of gyration: 15.81 Å; Cα contacts (8 Å, |Δi|>4): 79; chains: 1; bounding box: 40×27×42 Å

InterPro domains:
  IPR035994 Nucleoside phosphorylase superfamily [G3DSA:3.40.50.1580] (2-97)
  IPR035994 Nucleoside phosphorylase superfamily [SSF53167] (7-92)

Foldseek 3Di:
DDDPPDDDDDDFDEDEAPVLLVDLVSVVVVCVVRVHPHYDHPCPVVVVVCVVVVPPDDDDFWFDQADSSNHHDPVCVVVRVVVSVVVVVVVVVPDDDDDPD